Protein AF-A0A6S7IL56-F1 (afdb_monomer_lite)

Foldseek 3Di:
DVVLQCCLVVDPDPDLVPDDPQCSVCVVQSVQWDADPNFIDRPPHTDDGPVPPDPDDPLDLQFLFAAPVPDDVVVQLVLLVVAPLSVVLQVCLVVDDDPDLVPDDPSCSSCVVQSVQWDADPSFIHRPRTGGGHPVCSVVSVVVVVCVVVVVPPDDD

Structure (mmCIF, N/CA/C/O backbone):
data_AF-A0A6S7IL56-F1
#
_entry.id   AF-A0A6S7IL56-F1
#
loop_
_atom_site.group_PDB
_atom_site.id
_atom_site.type_symbol
_atom_site.label_atom_id
_atom_site.label_alt_id
_atom_site.label_comp_id
_atom_site.label_asym_id
_atom_site.label_entity_id
_atom_site.label_seq_id
_atom_site.pdbx_PDB_ins_code
_atom_site.Cartn_x
_atom_site.Cartn_y
_atom_site.Cartn_z
_atom_site.occupancy
_atom_site.B_iso_or_equiv
_atom_site.auth_seq_id
_atom_site.auth_comp_id
_atom_site.auth_asym_id
_atom_site.auth_atom_id
_atom_site.pdbx_PDB_model_num
ATOM 1 N N . MET A 1 1 ? 20.040 -3.112 11.363 1.00 58.44 1 MET A N 1
ATOM 2 C CA . MET A 1 1 ? 19.459 -4.479 11.282 1.00 58.44 1 MET A CA 1
ATOM 3 C C . MET A 1 1 ? 20.402 -5.553 11.788 1.00 58.44 1 MET A C 1
ATOM 5 O O . MET A 1 1 ? 19.947 -6.388 12.553 1.00 58.44 1 MET A O 1
ATOM 9 N N . ALA A 1 2 ? 21.672 -5.551 11.355 1.00 71.19 2 ALA A N 1
ATOM 10 C CA . ALA A 1 2 ? 22.634 -6.606 11.684 1.00 71.19 2 ALA A CA 1
ATOM 11 C C . ALA A 1 2 ? 22.763 -6.834 13.196 1.00 71.19 2 ALA A C 1
ATOM 13 O O . ALA A 1 2 ? 22.549 -7.952 13.633 1.00 71.19 2 ALA A O 1
ATOM 14 N N . LYS A 1 3 ? 22.957 -5.764 13.981 1.00 80.81 3 LYS A N 1
ATOM 15 C CA . LYS A 1 3 ? 23.084 -5.845 15.443 1.00 80.81 3 LYS A CA 1
ATOM 16 C C . LYS A 1 3 ? 21.857 -6.443 16.136 1.00 80.81 3 LYS A C 1
ATOM 18 O O . LYS A 1 3 ? 22.004 -7.387 16.886 1.00 80.81 3 LYS A O 1
ATOM 23 N N . LEU A 1 4 ? 20.643 -5.952 15.851 1.00 81.69 4 LEU A N 1
ATOM 24 C CA . LEU A 1 4 ? 19.423 -6.496 16.469 1.00 81.69 4 LEU A CA 1
ATOM 25 C C . LEU A 1 4 ? 19.212 -7.967 16.104 1.00 81.69 4 LEU A C 1
ATOM 27 O O . LEU A 1 4 ? 18.894 -8.780 16.964 1.00 81.69 4 LEU A O 1
ATOM 31 N N . LYS A 1 5 ? 19.417 -8.318 14.829 1.00 82.56 5 LYS A N 1
ATOM 32 C CA . LYS A 1 5 ? 19.319 -9.710 14.383 1.00 82.56 5 LYS A CA 1
ATOM 33 C C . LYS A 1 5 ? 20.359 -10.588 15.072 1.00 82.56 5 LYS A C 1
ATOM 35 O O . LYS A 1 5 ? 20.036 -11.671 15.533 1.00 82.56 5 LYS A O 1
ATOM 40 N N . GLU A 1 6 ? 21.589 -10.106 15.165 1.00 84.62 6 GLU A N 1
ATOM 41 C CA . GLU A 1 6 ? 22.681 -10.774 15.860 1.00 84.62 6 GLU A CA 1
ATOM 42 C C . GLU A 1 6 ? 22.367 -10.958 17.349 1.00 84.62 6 GLU A C 1
ATOM 44 O O . GLU A 1 6 ? 22.493 -12.068 17.842 1.00 84.62 6 GLU A O 1
ATOM 49 N N . THR A 1 7 ? 21.851 -9.941 18.045 1.00 87.31 7 THR A N 1
ATOM 50 C CA . THR A 1 7 ? 21.422 -10.050 19.450 1.00 87.31 7 THR A CA 1
ATOM 51 C C . THR A 1 7 ? 20.281 -11.051 19.631 1.00 87.31 7 THR A C 1
ATOM 53 O O . THR A 1 7 ? 20.298 -11.828 20.578 1.00 87.31 7 THR A O 1
ATOM 56 N N . VAL A 1 8 ? 19.310 -11.101 18.716 1.00 85.44 8 VAL A N 1
ATOM 57 C CA . VAL A 1 8 ? 18.225 -12.098 18.772 1.00 85.44 8 VAL A CA 1
ATOM 58 C C . VAL A 1 8 ? 18.752 -13.519 18.542 1.00 85.44 8 VAL A C 1
ATOM 60 O O . VAL A 1 8 ? 18.271 -14.451 19.178 1.00 85.44 8 VAL A O 1
ATOM 63 N N . LEU A 1 9 ? 19.762 -13.699 17.683 1.00 83.50 9 LEU A N 1
ATOM 64 C CA . LEU A 1 9 ? 20.387 -15.007 17.441 1.00 83.50 9 LEU A CA 1
ATOM 65 C C . LEU A 1 9 ? 21.340 -15.442 18.562 1.00 83.50 9 LEU A C 1
ATOM 67 O O . LEU A 1 9 ? 21.396 -16.627 18.882 1.00 83.50 9 LEU A O 1
ATOM 71 N N . LEU A 1 10 ? 22.117 -14.511 19.119 1.00 87.50 10 LEU A N 1
ATOM 72 C CA . LEU A 1 10 ? 23.149 -14.784 20.125 1.00 87.50 10 LEU A CA 1
ATOM 73 C C . LEU A 1 10 ? 22.618 -14.742 21.561 1.00 87.50 10 LEU A C 1
ATOM 75 O O . LEU A 1 10 ? 23.271 -15.262 22.465 1.00 87.50 10 LEU A O 1
ATOM 79 N N . GLY A 1 11 ? 21.440 -14.157 21.765 1.00 85.81 11 GLY A N 1
ATOM 80 C CA . GLY A 1 11 ? 20.852 -13.928 23.074 1.00 85.81 11 GLY A CA 1
ATOM 81 C C . GLY A 1 11 ? 21.071 -12.500 23.571 1.00 85.81 11 GLY A C 1
ATOM 82 O O . GLY A 1 11 ? 22.044 -11.818 23.239 1.00 85.81 11 GLY A O 1
ATOM 83 N N . TRP A 1 12 ? 20.122 -12.048 24.384 1.00 90.81 12 TRP A N 1
ATOM 84 C CA . TRP A 1 12 ? 20.153 -10.729 24.998 1.00 90.81 12 TRP A CA 1
ATOM 85 C C . TRP A 1 12 ? 21.077 -10.716 26.224 1.00 90.81 12 TRP A C 1
ATOM 87 O O . TRP A 1 12 ? 21.126 -11.713 26.945 1.00 90.81 12 TRP A O 1
ATOM 97 N N . PRO A 1 13 ? 21.779 -9.599 26.496 1.00 90.38 13 PRO A N 1
ATOM 98 C CA . PRO A 1 13 ? 22.472 -9.392 27.767 1.00 90.38 13 PRO A CA 1
ATOM 99 C C . PRO A 1 13 ? 21.532 -9.537 28.971 1.00 90.38 13 PRO A C 1
ATOM 101 O O . PRO A 1 13 ? 20.329 -9.315 28.849 1.00 90.38 13 PRO A O 1
ATOM 104 N N . ASP A 1 14 ? 22.079 -9.815 30.156 1.00 89.94 14 ASP A N 1
ATOM 105 C CA . ASP A 1 14 ? 21.278 -10.009 31.377 1.00 89.94 14 ASP A CA 1
ATOM 106 C C . ASP A 1 14 ? 20.640 -8.707 31.893 1.00 89.94 14 ASP A C 1
ATOM 108 O O . ASP A 1 14 ? 19.665 -8.735 32.650 1.00 89.94 14 ASP A O 1
ATOM 112 N N . LYS A 1 15 ? 21.182 -7.544 31.504 1.00 90.12 15 LYS A N 1
ATOM 113 C CA . LYS A 1 15 ? 20.700 -6.227 31.942 1.00 90.12 15 LYS A CA 1
ATOM 114 C C . LYS A 1 15 ? 20.523 -5.268 30.777 1.00 90.12 15 LYS A C 1
ATOM 116 O O . LYS A 1 15 ? 21.412 -5.130 29.945 1.00 90.12 15 LYS A O 1
ATOM 121 N N . ILE A 1 16 ? 19.451 -4.474 30.819 1.00 85.88 16 ILE A N 1
ATOM 122 C CA . ILE A 1 16 ? 19.181 -3.418 29.829 1.00 85.88 16 ILE A CA 1
ATOM 123 C C . ILE A 1 16 ? 20.314 -2.383 29.724 1.00 85.88 16 ILE A C 1
ATOM 125 O O . ILE A 1 16 ? 20.575 -1.859 28.651 1.00 85.88 16 ILE A O 1
ATOM 129 N N . SER A 1 17 ? 21.039 -2.117 30.815 1.00 88.88 17 SER A N 1
ATOM 130 C CA . SER A 1 17 ? 22.189 -1.200 30.814 1.00 88.88 17 SER A CA 1
ATOM 131 C C . SER A 1 17 ? 23.379 -1.706 29.993 1.00 88.88 17 SER A C 1
ATOM 133 O O . SER A 1 17 ? 24.280 -0.932 29.687 1.00 88.88 17 SER A O 1
ATOM 135 N N . GLU A 1 18 ? 23.412 -3.005 29.697 1.00 88.69 18 GLU A N 1
ATOM 136 C CA . GLU A 1 18 ? 24.448 -3.671 28.900 1.00 88.69 18 GLU A CA 1
ATOM 137 C C . GLU A 1 18 ? 24.016 -3.801 27.423 1.00 88.69 18 GLU A C 1
ATOM 139 O O . GLU A 1 18 ? 24.797 -4.233 26.579 1.00 88.69 18 GLU A O 1
ATOM 144 N N . VAL A 1 19 ? 22.780 -3.399 27.099 1.00 84.50 19 VAL A N 1
ATOM 145 C CA . VAL A 1 19 ? 22.207 -3.405 25.748 1.00 84.50 19 VAL A CA 1
ATOM 146 C C . VAL A 1 19 ? 22.564 -2.107 25.027 1.00 84.50 19 VAL A C 1
ATOM 148 O O . VAL A 1 19 ? 22.446 -1.017 25.595 1.00 84.50 19 VAL A O 1
ATOM 151 N N . ASP A 1 20 ? 22.956 -2.233 23.756 1.00 84.31 20 ASP A N 1
ATOM 152 C CA . ASP A 1 20 ? 23.182 -1.103 22.847 1.00 84.31 20 ASP A CA 1
ATOM 153 C C . ASP A 1 20 ? 21.967 -0.145 22.895 1.00 84.31 20 ASP A C 1
ATOM 155 O O . ASP A 1 20 ? 20.837 -0.625 22.779 1.00 84.31 20 ASP A O 1
ATOM 159 N N . PRO A 1 21 ? 22.152 1.175 23.102 1.00 82.12 21 PRO A N 1
ATOM 160 C CA . PRO A 1 21 ? 21.051 2.135 23.220 1.00 82.12 21 PRO A CA 1
ATOM 161 C C . PRO A 1 21 ? 20.010 2.038 22.101 1.00 82.12 21 PRO A C 1
ATOM 163 O O . PRO A 1 21 ? 18.814 2.129 22.378 1.00 82.12 21 PRO A O 1
ATOM 166 N N . ASP A 1 22 ? 20.445 1.754 20.871 1.00 77.00 22 ASP A N 1
ATOM 167 C CA . ASP A 1 22 ? 19.562 1.615 19.706 1.00 77.00 22 ASP A CA 1
ATOM 168 C C . ASP A 1 22 ? 18.679 0.356 19.776 1.00 77.00 22 ASP A C 1
ATOM 170 O O . ASP A 1 22 ? 17.729 0.206 19.013 1.00 77.00 22 ASP A O 1
ATOM 174 N N . LEU A 1 23 ? 19.006 -0.584 20.666 1.00 81.94 23 LEU A N 1
ATOM 175 C CA . LEU A 1 23 ? 18.296 -1.847 20.856 1.00 81.94 23 LEU A CA 1
ATOM 176 C C . LEU A 1 23 ? 17.464 -1.878 22.145 1.00 81.94 23 LEU A C 1
ATOM 178 O O . LEU A 1 23 ? 16.683 -2.810 22.348 1.00 81.94 23 LEU A O 1
ATOM 182 N N . GLN A 1 24 ? 17.599 -0.872 23.012 1.00 82.50 24 GLN A N 1
ATOM 183 C CA . GLN A 1 24 ? 16.849 -0.806 24.269 1.00 82.50 24 GLN A CA 1
ATOM 184 C C . GLN A 1 24 ? 15.337 -0.703 24.033 1.00 82.50 24 GLN A C 1
ATOM 186 O O . GLN A 1 24 ? 14.568 -1.221 24.842 1.00 82.50 24 GLN A O 1
ATOM 191 N N . GLU A 1 25 ? 14.903 -0.136 22.898 1.00 79.12 25 GLU A N 1
ATOM 192 C CA . GLU A 1 25 ? 13.482 -0.077 22.517 1.00 79.12 25 GLU A CA 1
ATOM 193 C C . GLU A 1 25 ? 12.842 -1.471 22.360 1.00 79.12 25 GLU A C 1
ATOM 195 O O . GLU A 1 25 ? 11.635 -1.606 22.553 1.00 79.12 25 GLU A O 1
ATOM 200 N N . TYR A 1 26 ? 13.634 -2.522 22.097 1.00 82.88 26 TYR A N 1
ATOM 201 C CA . TYR A 1 26 ? 13.132 -3.896 21.959 1.00 82.88 26 TYR A CA 1
ATOM 202 C C . TYR A 1 26 ? 13.264 -4.749 23.227 1.00 82.88 26 TYR A C 1
ATOM 204 O O . TYR A 1 26 ? 12.765 -5.874 23.263 1.00 82.88 26 TYR A O 1
ATOM 212 N N . TRP A 1 27 ? 13.894 -4.232 24.290 1.00 84.06 27 TRP A N 1
ATOM 213 C CA . TRP A 1 27 ? 14.184 -4.988 25.517 1.00 84.06 27 TRP A CA 1
ATOM 214 C C . TRP A 1 27 ? 12.938 -5.613 26.156 1.00 84.06 27 TRP A C 1
ATOM 216 O O . TRP A 1 27 ? 12.970 -6.757 26.616 1.00 84.06 27 TRP A O 1
ATOM 226 N N . ASN A 1 28 ? 11.829 -4.871 26.172 1.00 81.19 28 ASN A N 1
ATOM 227 C CA . ASN A 1 28 ? 10.603 -5.276 26.865 1.00 81.19 28 ASN A CA 1
ATOM 228 C C . ASN A 1 28 ? 9.887 -6.458 26.202 1.00 81.19 28 ASN A C 1
ATOM 230 O O . ASN A 1 28 ? 9.101 -7.129 26.858 1.00 81.19 28 ASN A O 1
ATOM 234 N N . PHE A 1 29 ? 10.169 -6.729 24.929 1.00 80.00 29 PHE A N 1
ATOM 235 C CA . PHE A 1 29 ? 9.551 -7.816 24.167 1.00 80.00 29 PHE A CA 1
ATOM 236 C C . PHE A 1 29 ? 10.591 -8.722 23.506 1.00 80.00 29 PHE A C 1
ATOM 238 O O . PHE A 1 29 ? 10.290 -9.439 22.556 1.00 80.00 29 PHE A O 1
ATOM 245 N N . ARG A 1 30 ? 11.824 -8.697 24.016 1.00 86.12 30 ARG A N 1
ATOM 246 C CA . ARG A 1 30 ? 12.962 -9.448 23.481 1.00 86.12 30 ARG A CA 1
ATOM 247 C C . ARG A 1 30 ? 12.715 -10.952 23.354 1.00 86.12 30 ARG A C 1
ATOM 249 O O . ARG A 1 30 ? 13.207 -11.561 22.413 1.00 86.12 30 ARG A O 1
ATOM 256 N N . ASP A 1 31 ? 11.916 -11.517 24.258 1.00 82.44 31 ASP A N 1
ATOM 257 C CA . ASP A 1 31 ? 11.572 -12.943 24.291 1.00 82.44 31 ASP A CA 1
ATOM 258 C C . ASP A 1 31 ? 10.511 -13.325 23.239 1.00 82.44 31 ASP A C 1
ATOM 260 O O . ASP A 1 31 ? 10.324 -14.500 22.933 1.00 82.44 31 ASP A O 1
ATOM 264 N N . GLU A 1 32 ? 9.824 -12.338 22.657 1.00 81.75 32 GLU A N 1
ATOM 265 C CA . GLU A 1 32 ? 8.870 -12.524 21.555 1.00 81.75 32 GLU A CA 1
ATOM 266 C C . GLU A 1 32 ? 9.530 -12.369 20.176 1.00 81.75 32 GLU A C 1
ATOM 268 O O . GLU A 1 32 ? 8.878 -12.573 19.146 1.00 81.75 32 GLU A O 1
ATOM 273 N N . LEU A 1 33 ? 10.806 -11.971 20.143 1.00 82.75 33 LEU A N 1
ATOM 274 C CA . LEU A 1 33 ? 11.537 -11.742 18.908 1.00 82.75 33 LEU A CA 1
ATOM 275 C C . LEU A 1 33 ? 12.049 -13.047 18.322 1.00 82.75 33 LEU A C 1
ATOM 277 O O . LEU A 1 33 ? 12.740 -13.818 18.984 1.00 82.75 33 LEU A O 1
ATOM 281 N N . CYS A 1 34 ? 11.789 -13.253 17.037 1.00 82.75 34 CYS A N 1
ATOM 282 C CA . CYS A 1 34 ? 12.363 -14.363 16.294 1.00 82.75 34 CYS A CA 1
ATOM 283 C C . CYS A 1 34 ? 12.833 -13.922 14.911 1.00 82.75 34 CYS A C 1
ATOM 285 O O . CYS A 1 34 ? 12.466 -12.858 14.411 1.00 82.75 34 CYS A O 1
ATOM 287 N N . ILE A 1 35 ? 13.681 -14.744 14.297 1.00 80.44 35 ILE A N 1
ATOM 288 C CA . ILE A 1 35 ? 14.121 -14.540 12.921 1.00 80.44 35 ILE A CA 1
ATOM 289 C C . ILE A 1 35 ? 13.608 -15.691 12.069 1.00 80.44 35 ILE A C 1
ATOM 291 O O . ILE A 1 35 ? 13.932 -16.846 12.332 1.00 80.44 35 ILE A O 1
ATOM 295 N N . CYS A 1 36 ? 12.833 -15.359 11.040 1.00 71.00 36 CYS A N 1
ATOM 296 C CA . CYS A 1 36 ? 12.290 -16.307 10.074 1.00 71.00 36 CYS A CA 1
ATOM 297 C C . CYS A 1 36 ? 12.687 -15.863 8.665 1.00 71.00 36 CYS A C 1
ATOM 299 O O . CYS A 1 36 ? 12.456 -14.711 8.301 1.00 71.00 36 CYS A O 1
ATOM 301 N N . ASP A 1 37 ? 13.352 -16.730 7.897 1.00 72.94 37 ASP A N 1
ATOM 302 C CA . ASP A 1 37 ? 13.840 -16.432 6.539 1.00 72.94 37 ASP A CA 1
ATOM 303 C C . ASP A 1 37 ? 14.608 -15.104 6.428 1.00 72.94 37 ASP A C 1
ATOM 305 O O . ASP A 1 37 ? 14.465 -14.334 5.481 1.00 72.94 37 ASP A O 1
ATOM 309 N N . GLY A 1 38 ? 15.414 -14.796 7.447 1.00 65.50 38 GLY A N 1
ATOM 310 C CA . GLY A 1 38 ? 16.186 -13.556 7.508 1.00 65.50 38 GLY A CA 1
ATOM 311 C C . GLY A 1 38 ? 15.371 -12.308 7.863 1.00 65.50 38 GLY A C 1
ATOM 312 O O . GLY A 1 38 ? 15.937 -11.217 7.877 1.00 65.50 38 GLY A O 1
ATOM 313 N N . HIS A 1 39 ? 14.092 -12.428 8.202 1.00 71.62 39 HIS A N 1
ATOM 314 C CA . HIS A 1 39 ? 13.230 -11.338 8.658 1.00 71.62 39 HIS A CA 1
ATOM 315 C C . HIS A 1 39 ? 13.084 -11.361 10.175 1.00 71.62 39 HIS A C 1
ATOM 317 O O . HIS A 1 39 ? 13.007 -12.431 10.767 1.00 71.62 39 HIS A O 1
ATOM 323 N N . LEU A 1 40 ? 13.066 -10.184 10.805 1.00 75.81 40 LEU A N 1
ATOM 324 C CA . LEU A 1 40 ? 12.865 -10.065 12.247 1.00 75.81 40 LEU A CA 1
ATOM 325 C C . LEU A 1 40 ? 11.373 -9.934 12.537 1.00 75.81 40 LEU A C 1
ATOM 327 O O . LEU A 1 40 ? 10.738 -9.013 12.029 1.00 75.81 40 LEU A O 1
ATOM 331 N N . LEU A 1 41 ? 10.835 -10.820 13.363 1.00 72.62 41 LEU A N 1
ATOM 332 C CA . LEU A 1 41 ? 9.427 -10.846 13.729 1.00 72.62 41 LEU A CA 1
ATOM 333 C C . LEU A 1 41 ? 9.260 -10.668 15.241 1.00 72.62 41 LEU A C 1
ATOM 335 O O . LEU A 1 41 ? 10.104 -11.123 16.009 1.00 72.62 41 LEU A O 1
ATOM 339 N N . LYS A 1 42 ? 8.147 -10.067 15.660 1.00 78.38 42 LYS A N 1
ATOM 340 C CA . LYS A 1 42 ? 7.582 -10.187 17.009 1.00 78.38 42 LYS A CA 1
ATOM 341 C C . LYS A 1 42 ? 6.279 -10.963 16.890 1.00 78.38 42 LYS A C 1
ATOM 343 O O . LYS A 1 42 ? 5.300 -10.439 16.355 1.00 78.38 42 LYS A O 1
ATOM 348 N N . GLY A 1 43 ? 6.284 -12.218 17.332 1.00 70.88 43 GLY A N 1
ATOM 349 C CA . GLY A 1 43 ? 5.203 -13.150 17.007 1.00 70.88 43 GLY A CA 1
ATOM 350 C C . GLY A 1 43 ? 5.064 -13.331 15.489 1.00 70.88 43 GLY A C 1
ATOM 351 O O . GLY A 1 43 ? 5.994 -13.796 14.836 1.00 70.88 43 GLY A O 1
ATOM 352 N N . ASP A 1 44 ? 3.918 -12.940 14.930 1.00 61.72 44 ASP A N 1
ATOM 353 C CA . ASP A 1 44 ? 3.604 -12.988 13.494 1.00 61.72 44 ASP A CA 1
ATOM 354 C C . ASP A 1 44 ? 3.869 -11.665 12.747 1.00 61.72 44 ASP A C 1
ATOM 356 O O . ASP A 1 44 ? 3.670 -11.583 11.534 1.00 61.72 44 ASP A O 1
ATOM 360 N N . ARG A 1 45 ? 4.326 -10.616 13.446 1.00 54.62 45 ARG A N 1
ATOM 361 C CA . ARG A 1 45 ? 4.496 -9.269 12.879 1.00 54.62 45 ARG A CA 1
ATOM 362 C C . ARG A 1 45 ? 5.943 -8.976 12.525 1.00 54.62 45 ARG A C 1
ATOM 364 O O . ARG A 1 45 ? 6.823 -9.143 13.361 1.00 54.62 45 ARG A O 1
ATOM 371 N N . LEU A 1 46 ? 6.180 -8.446 11.327 1.00 62.28 46 LEU A N 1
ATOM 372 C CA . LEU A 1 46 ? 7.492 -7.956 10.904 1.00 62.28 46 LEU A CA 1
ATOM 373 C C . LEU A 1 46 ? 7.901 -6.710 11.703 1.00 62.28 46 LEU A C 1
ATOM 375 O O . LEU A 1 46 ? 7.138 -5.751 11.789 1.00 62.28 46 LEU A O 1
ATOM 379 N N . ILE A 1 47 ? 9.114 -6.716 12.259 1.00 65.62 47 ILE A N 1
ATOM 380 C CA . ILE A 1 47 ? 9.717 -5.557 12.920 1.00 65.62 47 ILE A CA 1
ATOM 381 C C . ILE A 1 47 ? 10.741 -4.900 12.003 1.00 65.62 47 ILE A C 1
ATOM 383 O O . ILE A 1 47 ? 11.746 -5.500 11.608 1.00 65.62 47 ILE A O 1
ATOM 387 N N . THR A 1 48 ? 10.516 -3.614 11.753 1.00 54.28 48 THR A N 1
ATOM 388 C CA . THR A 1 48 ? 11.455 -2.704 11.101 1.00 54.28 48 THR A CA 1
ATOM 389 C C . THR A 1 48 ? 11.996 -1.712 12.130 1.00 54.28 48 THR A C 1
ATOM 391 O O . THR A 1 48 ? 11.235 -0.880 12.624 1.00 54.28 48 THR A O 1
ATOM 394 N N . PRO A 1 49 ? 13.291 -1.789 12.480 1.00 53.16 49 PRO A N 1
ATOM 395 C CA . PRO A 1 49 ? 13.878 -0.860 13.428 1.00 53.16 49 PRO A CA 1
ATOM 396 C C . PRO A 1 49 ? 13.820 0.611 13.035 1.00 53.16 49 PRO A C 1
ATOM 398 O O . PRO A 1 49 ? 14.121 0.951 11.892 1.00 53.16 49 PRO A O 1
ATOM 401 N N . SER A 1 50 ? 13.572 1.479 14.018 1.00 51.47 50 SER A N 1
ATOM 402 C CA . SER A 1 50 ? 13.534 2.942 13.870 1.00 51.47 50 SER A CA 1
ATOM 403 C C . SER A 1 50 ? 14.816 3.512 13.233 1.00 51.47 50 SER A C 1
ATOM 405 O O . SER A 1 50 ? 14.754 4.415 12.402 1.00 51.47 50 SER A O 1
ATOM 407 N N . ALA A 1 51 ? 15.980 2.927 13.549 1.00 42.81 51 ALA A N 1
ATOM 408 C CA . ALA A 1 51 ? 17.298 3.300 13.014 1.00 42.81 51 ALA A CA 1
ATOM 409 C C . ALA A 1 51 ? 17.591 2.787 11.583 1.00 42.81 51 ALA A C 1
ATOM 411 O O . ALA A 1 51 ? 18.625 3.107 10.999 1.00 42.81 51 ALA A O 1
ATOM 412 N N . LEU A 1 52 ? 16.702 1.970 11.011 1.00 41.97 52 LEU A N 1
ATOM 413 C CA . LEU A 1 52 ? 16.688 1.584 9.597 1.00 41.97 52 LEU A CA 1
ATOM 414 C C . LEU A 1 52 ? 15.537 2.283 8.875 1.00 41.97 52 LEU A C 1
ATOM 416 O O . LEU A 1 52 ? 14.878 1.673 8.040 1.00 41.97 52 LEU A O 1
ATOM 420 N N . ARG A 1 53 ? 15.292 3.555 9.177 1.00 50.28 53 ARG A N 1
ATOM 421 C CA . ARG A 1 53 ? 14.689 4.451 8.193 1.00 50.28 53 ARG A CA 1
ATOM 422 C C . ARG A 1 53 ? 15.835 4.969 7.310 1.00 50.28 53 ARG A C 1
ATOM 424 O O . ARG A 1 53 ? 16.381 6.024 7.625 1.00 50.28 53 ARG A O 1
ATOM 431 N N . PRO A 1 54 ? 16.307 4.239 6.273 1.00 38.62 54 PRO A N 1
ATOM 432 C CA . PRO A 1 54 ? 17.078 4.897 5.240 1.00 38.62 54 PRO A CA 1
ATOM 433 C C . PRO A 1 54 ? 16.145 5.924 4.600 1.00 38.62 54 PRO A C 1
ATOM 435 O O . PRO A 1 54 ? 14.988 5.623 4.296 1.00 38.62 54 PRO A O 1
ATOM 438 N N . GLU A 1 55 ? 16.635 7.142 4.404 1.00 43.88 55 GLU A N 1
ATOM 439 C CA . GLU A 1 55 ? 16.033 8.040 3.427 1.00 43.88 55 GLU A CA 1
ATOM 440 C C . GLU A 1 55 ? 15.935 7.245 2.108 1.00 43.88 55 GLU A C 1
ATOM 442 O O . GLU A 1 55 ? 16.959 6.847 1.558 1.00 43.88 55 GLU A O 1
ATOM 447 N N . MET A 1 56 ? 14.706 6.941 1.666 1.00 33.88 56 MET A N 1
ATOM 448 C CA . MET A 1 56 ? 14.331 6.046 0.551 1.00 33.88 56 MET A CA 1
ATOM 449 C C . MET A 1 56 ? 14.256 4.530 0.853 1.00 33.88 56 MET A C 1
ATOM 451 O O . MET A 1 56 ? 15.105 3.731 0.467 1.00 33.88 56 MET A O 1
ATOM 455 N N . SER A 1 57 ? 13.152 4.094 1.461 1.00 34.84 57 SER A N 1
ATOM 456 C CA . SER A 1 57 ? 12.075 3.372 0.748 1.00 34.84 57 SER A CA 1
ATOM 457 C C . SER A 1 57 ? 10.882 3.197 1.693 1.00 34.84 57 SER A C 1
ATOM 459 O O . SER A 1 57 ? 10.814 2.288 2.515 1.00 34.84 57 SER A O 1
ATOM 461 N N . GLU A 1 58 ? 9.931 4.117 1.563 1.00 42.94 58 GLU A N 1
ATOM 462 C CA . GLU A 1 58 ? 8.579 4.066 2.121 1.00 42.94 58 GLU A CA 1
ATOM 463 C C . GLU A 1 58 ? 7.739 2.961 1.455 1.00 42.94 58 GLU A C 1
ATOM 465 O O . GLU A 1 58 ? 6.611 3.197 1.038 1.00 42.94 58 GLU A O 1
ATOM 470 N N . GLU A 1 59 ? 8.258 1.747 1.276 1.00 36.56 59 GLU A N 1
ATOM 471 C CA . GLU A 1 59 ? 7.539 0.766 0.454 1.00 36.56 59 GLU A CA 1
ATOM 472 C C . GLU A 1 59 ? 6.213 0.313 1.101 1.00 36.56 59 GLU A C 1
ATOM 474 O O . GLU A 1 59 ? 5.372 -0.261 0.421 1.00 36.56 59 GLU A O 1
ATOM 479 N N . PHE A 1 60 ? 5.965 0.603 2.388 1.00 37.53 60 PHE A N 1
ATOM 480 C CA . PHE A 1 60 ? 4.801 0.041 3.084 1.00 37.53 60 PHE A CA 1
ATOM 481 C C . PHE A 1 60 ? 4.210 0.850 4.257 1.00 37.53 60 PHE A C 1
ATOM 483 O O . PHE A 1 60 ? 3.285 0.365 4.903 1.00 37.53 60 PHE A O 1
ATOM 490 N N . GLU A 1 61 ? 4.684 2.072 4.542 1.00 37.81 61 GLU A N 1
ATOM 491 C CA . GLU A 1 61 ? 4.060 2.967 5.550 1.00 37.81 61 GLU A CA 1
ATOM 492 C C . GLU A 1 61 ? 2.992 3.891 4.904 1.00 37.81 61 GLU A C 1
ATOM 494 O O . GLU A 1 61 ? 2.158 4.472 5.594 1.00 37.81 61 GLU A O 1
ATOM 499 N N . VAL A 1 62 ? 2.947 3.973 3.564 1.00 41.03 62 VAL A N 1
ATOM 500 C CA . VAL A 1 62 ? 2.122 4.947 2.810 1.00 41.03 62 VAL A CA 1
ATOM 501 C C . VAL A 1 62 ? 0.812 4.354 2.259 1.00 41.03 62 VAL A C 1
ATOM 503 O O . VAL A 1 62 ? -0.117 5.089 1.924 1.00 41.03 62 VAL A O 1
ATOM 506 N N . HIS A 1 63 ? 0.652 3.029 2.283 1.00 48.59 63 HIS A N 1
ATOM 507 C CA . HIS A 1 63 ? -0.621 2.357 2.020 1.00 48.59 63 HIS A CA 1
ATOM 508 C C . HIS A 1 63 ? -1.075 1.625 3.270 1.00 48.59 63 HIS A C 1
ATOM 510 O O . HIS A 1 63 ? -0.752 0.460 3.477 1.00 48.59 63 HIS A O 1
ATOM 516 N N . LEU A 1 64 ? -1.820 2.316 4.131 1.00 55.31 64 LEU A N 1
ATOM 517 C CA . LEU A 1 64 ? -2.431 1.698 5.305 1.00 55.31 64 LEU A CA 1
ATOM 518 C C . LEU A 1 64 ? -3.508 0.736 4.810 1.00 55.31 64 LEU A C 1
ATOM 520 O O . LEU A 1 64 ? -4.642 1.105 4.541 1.00 55.31 64 LEU A O 1
ATOM 524 N N . LEU A 1 65 ? -3.111 -0.500 4.569 1.00 56.91 65 LEU A N 1
ATOM 525 C CA . LEU A 1 65 ? -3.972 -1.523 4.020 1.00 56.91 65 LEU A CA 1
ATOM 526 C C . LEU A 1 65 ? -4.791 -2.132 5.157 1.00 56.91 65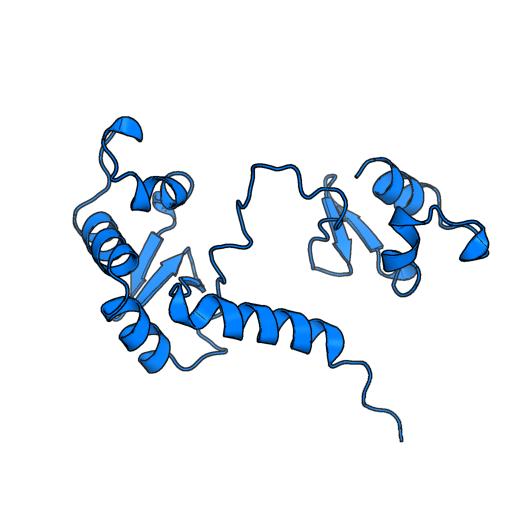 LEU A C 1
ATOM 528 O O . LEU A 1 65 ? -4.328 -3.041 5.854 1.00 56.91 65 LEU A O 1
ATOM 532 N N . VAL A 1 66 ? -5.998 -1.608 5.364 1.00 60.56 66 VAL A N 1
ATOM 533 C CA . VAL A 1 66 ? -6.890 -2.082 6.429 1.00 60.56 66 VAL A CA 1
ATOM 534 C C . VAL A 1 66 ? -7.708 -3.290 5.958 1.00 60.56 66 VAL A C 1
ATOM 536 O O . VAL A 1 66 ? -8.191 -3.298 4.818 1.00 60.56 66 VAL A O 1
ATOM 539 N N . PRO A 1 67 ? -7.879 -4.329 6.802 1.00 57.25 67 PRO A N 1
ATOM 540 C CA . PRO A 1 67 ? -8.791 -5.424 6.499 1.00 57.25 67 PRO A CA 1
ATOM 541 C C . PRO A 1 67 ? -10.213 -4.888 6.318 1.00 57.25 67 PRO A C 1
ATOM 543 O O . PRO A 1 67 ? -10.710 -4.151 7.172 1.00 57.25 67 PRO A O 1
ATOM 546 N N . ILE A 1 68 ? -10.899 -5.316 5.254 1.00 57.16 68 ILE A N 1
ATOM 547 C CA . ILE A 1 68 ? -12.296 -4.927 4.973 1.00 57.16 68 ILE A CA 1
ATOM 548 C C . ILE A 1 68 ? -13.208 -5.200 6.185 1.00 57.16 68 ILE A C 1
ATOM 550 O O . ILE A 1 68 ? -14.157 -4.464 6.435 1.00 57.16 68 ILE A O 1
ATOM 554 N N . SER A 1 69 ? -12.899 -6.230 6.980 1.00 54.56 69 SER A N 1
ATOM 555 C CA . SER A 1 69 ? -13.667 -6.625 8.164 1.00 54.56 69 SER A CA 1
ATOM 556 C C . SER A 1 69 ? -13.558 -5.672 9.362 1.00 54.56 69 SER A C 1
ATOM 558 O O . SER A 1 69 ? -14.264 -5.890 10.345 1.00 54.56 69 SER A O 1
ATOM 560 N N . GLN A 1 70 ? -12.659 -4.680 9.338 1.00 53.56 70 GLN A N 1
ATOM 561 C CA . GLN A 1 70 ? -12.346 -3.841 10.504 1.00 53.56 70 GLN A CA 1
ATOM 562 C C . GLN A 1 70 ? -12.728 -2.359 10.369 1.00 53.56 70 GLN A C 1
ATOM 564 O O . GLN A 1 70 ? -12.578 -1.629 11.344 1.00 53.56 70 GLN A O 1
ATOM 569 N N . GLU A 1 71 ? -13.266 -1.901 9.235 1.00 61.69 71 GLU A N 1
ATOM 570 C CA . GLU A 1 71 ? -13.532 -0.469 9.009 1.00 61.69 71 GLU A CA 1
ATOM 571 C C . GLU A 1 71 ? -14.889 -0.183 8.349 1.00 61.69 71 GLU A C 1
ATOM 573 O O . GLU A 1 71 ? -15.557 -1.085 7.848 1.00 61.69 71 GLU A O 1
ATOM 578 N N . LYS A 1 72 ? -15.316 1.091 8.375 1.00 66.81 72 LYS A N 1
ATOM 579 C CA . LYS A 1 72 ? -16.561 1.579 7.749 1.00 66.81 72 LYS A CA 1
ATOM 580 C C . LYS A 1 72 ? -16.344 1.790 6.237 1.00 66.81 72 LYS A C 1
ATOM 582 O O . LYS A 1 72 ? -15.782 2.821 5.859 1.00 66.81 72 LYS A O 1
ATOM 587 N N . PRO A 1 73 ? -16.818 0.898 5.348 1.00 65.56 73 PRO A N 1
ATOM 588 C CA . PRO A 1 73 ? -16.447 0.932 3.926 1.00 65.56 73 PRO A CA 1
ATOM 589 C C . PRO A 1 73 ? -16.894 2.223 3.218 1.00 65.56 73 PRO A C 1
ATOM 591 O O . PRO A 1 73 ? -16.163 2.803 2.421 1.00 65.56 73 PRO A O 1
ATOM 594 N N . GLU A 1 74 ? -18.059 2.753 3.598 1.00 71.81 74 GLU A N 1
ATOM 595 C CA . GLU A 1 74 ? -18.629 3.977 3.017 1.00 71.81 74 GLU A CA 1
ATOM 596 C C . GLU A 1 74 ? -17.802 5.245 3.295 1.00 71.81 74 GLU A C 1
ATOM 598 O O . GLU A 1 74 ? -17.796 6.183 2.497 1.00 71.81 74 GLU A O 1
ATOM 603 N N . GLU A 1 75 ? -17.090 5.294 4.423 1.00 74.69 75 GLU A N 1
ATOM 604 C CA . GLU A 1 75 ? -16.210 6.415 4.765 1.00 74.69 75 GLU A CA 1
ATOM 605 C C . GLU A 1 75 ? -14.950 6.400 3.900 1.00 74.69 75 GLU A C 1
ATOM 607 O O . GLU A 1 75 ? -14.604 7.414 3.297 1.00 74.69 75 GLU A O 1
ATOM 612 N N . PHE A 1 76 ? -14.347 5.221 3.739 1.00 74.56 76 PHE A N 1
ATOM 613 C CA . PHE A 1 76 ? -13.236 5.008 2.816 1.00 74.56 76 PHE A CA 1
ATOM 614 C C . PHE A 1 76 ? -13.612 5.365 1.390 1.00 74.56 76 PHE A C 1
ATOM 616 O O . PHE A 1 76 ? -12.875 6.083 0.723 1.00 74.56 76 PHE A O 1
ATOM 623 N N . LYS A 1 77 ? -14.773 4.903 0.926 1.00 74.00 77 LYS A N 1
ATOM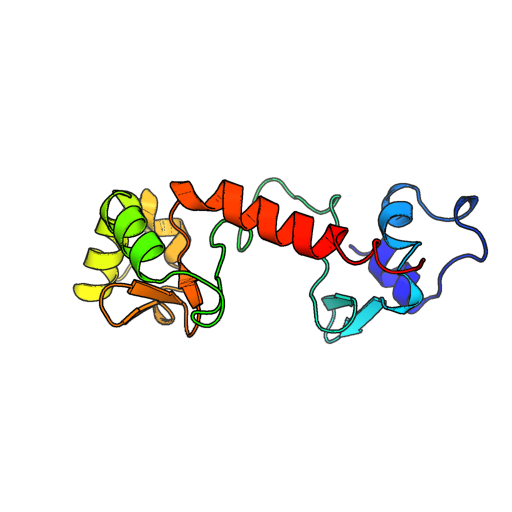 624 C CA . LYS A 1 77 ? -15.265 5.209 -0.415 1.00 74.00 77 LYS A CA 1
ATOM 625 C C . LYS A 1 77 ? -15.393 6.714 -0.640 1.00 74.00 77 LYS A C 1
ATOM 627 O O . LYS A 1 77 ? -14.875 7.223 -1.628 1.00 74.00 77 LYS A O 1
ATOM 632 N N . ARG A 1 78 ? -16.003 7.432 0.307 1.00 80.50 78 ARG A N 1
ATOM 633 C CA . ARG A 1 78 ? -16.169 8.889 0.230 1.00 80.50 78 ARG A CA 1
ATOM 634 C C . ARG A 1 78 ? -14.834 9.630 0.193 1.00 80.50 78 ARG A C 1
ATOM 636 O O . ARG A 1 78 ? -14.702 10.574 -0.581 1.00 80.50 78 ARG A O 1
ATOM 643 N N . GLU A 1 79 ? -13.871 9.242 1.025 1.00 80.00 79 GLU A N 1
ATOM 644 C CA . GLU A 1 79 ? -12.564 9.905 1.047 1.00 80.00 79 GLU A CA 1
ATOM 645 C C . GLU A 1 79 ? -11.686 9.495 -0.151 1.00 80.00 79 GLU A C 1
ATOM 647 O O . GLU A 1 79 ? -10.977 10.342 -0.685 1.00 80.00 79 GLU A O 1
ATOM 652 N N . LEU A 1 80 ? -11.805 8.260 -0.665 1.00 76.00 80 LEU A N 1
ATOM 653 C CA . LEU A 1 80 ? -11.198 7.840 -1.940 1.00 76.00 80 LEU A CA 1
ATOM 654 C C . LEU A 1 80 ? -11.730 8.674 -3.111 1.00 76.00 80 LEU A C 1
ATOM 656 O O . LEU A 1 80 ? -10.964 9.054 -3.987 1.00 76.00 80 LEU A O 1
ATOM 660 N N . ASP A 1 81 ? -13.033 8.957 -3.141 1.00 77.00 81 ASP A N 1
ATOM 661 C CA . ASP A 1 81 ? -13.651 9.736 -4.222 1.00 77.00 81 ASP A CA 1
ATOM 662 C C . ASP A 1 81 ? -13.284 11.230 -4.160 1.00 77.00 81 ASP A C 1
ATOM 664 O O . ASP A 1 81 ? -13.393 11.944 -5.157 1.00 77.00 81 ASP A O 1
ATOM 668 N N . ARG A 1 82 ? -12.846 11.717 -2.993 1.00 82.00 82 ARG A N 1
ATOM 669 C CA . ARG A 1 82 ? -12.353 13.090 -2.797 1.00 82.00 82 ARG A CA 1
ATOM 670 C C . ARG A 1 82 ? -10.857 13.231 -3.046 1.00 82.00 82 ARG A C 1
ATOM 672 O O . ARG A 1 82 ? -10.392 14.352 -3.242 1.00 82.00 82 ARG A O 1
ATOM 679 N N . ASP A 1 83 ? -10.120 12.126 -3.011 1.00 82.62 83 ASP A N 1
ATOM 680 C CA . ASP A 1 83 ? -8.681 12.108 -3.218 1.00 82.62 83 ASP A CA 1
ATOM 681 C C . ASP A 1 83 ? -8.376 12.044 -4.730 1.00 82.62 83 ASP A C 1
ATOM 683 O O . ASP A 1 83 ? -8.673 11.044 -5.392 1.00 82.62 83 ASP A O 1
ATOM 687 N N . PRO A 1 84 ? -7.797 13.110 -5.314 1.00 84.19 84 PRO A N 1
ATOM 688 C CA . PRO A 1 84 ? -7.558 13.174 -6.751 1.00 84.19 84 PRO A CA 1
ATOM 689 C C . PRO A 1 84 ? -6.545 12.127 -7.232 1.00 84.19 84 PRO A C 1
ATOM 691 O O . PRO A 1 84 ? -6.657 11.673 -8.369 1.00 84.19 84 PRO A O 1
ATOM 694 N N . ILE A 1 85 ? -5.591 11.708 -6.391 1.00 85.38 85 ILE A N 1
ATOM 695 C CA . ILE A 1 85 ? -4.625 10.653 -6.737 1.00 85.38 85 ILE A CA 1
ATOM 696 C C . ILE A 1 85 ? -5.350 9.307 -6.781 1.00 85.38 85 ILE A C 1
ATOM 698 O O . ILE A 1 85 ? -5.184 8.535 -7.723 1.00 85.38 85 ILE A O 1
ATOM 702 N N . MET A 1 86 ? -6.236 9.057 -5.816 1.00 86.50 86 MET A N 1
ATOM 703 C CA . MET A 1 86 ? -7.035 7.828 -5.770 1.00 86.50 86 MET A CA 1
ATOM 704 C C . MET A 1 86 ? -8.021 7.732 -6.934 1.00 86.50 86 MET A C 1
ATOM 706 O O . MET A 1 86 ? -8.230 6.643 -7.467 1.00 86.50 86 MET A O 1
ATOM 710 N N . ALA A 1 87 ? -8.595 8.855 -7.373 1.00 87.69 87 ALA A N 1
ATOM 711 C CA . ALA A 1 87 ? -9.430 8.898 -8.569 1.00 87.69 87 ALA A CA 1
ATOM 712 C C . ALA A 1 87 ? -8.634 8.510 -9.831 1.00 87.69 87 ALA A C 1
ATOM 714 O O . ALA A 1 87 ? -9.068 7.624 -10.571 1.00 87.69 87 ALA A O 1
ATOM 715 N N . LYS A 1 88 ? -7.441 9.095 -10.029 1.00 89.69 88 LYS A N 1
ATOM 716 C CA . LYS A 1 88 ? -6.530 8.733 -11.133 1.00 89.69 88 LYS A CA 1
ATOM 717 C C . LYS A 1 88 ? -6.123 7.258 -11.079 1.00 89.69 88 LYS A C 1
ATOM 719 O O . LYS A 1 88 ? -6.089 6.574 -12.102 1.00 89.69 88 LYS A O 1
ATOM 724 N N . LEU A 1 89 ? -5.831 6.752 -9.881 1.00 88.75 89 LEU A N 1
ATOM 725 C CA . LEU A 1 89 ? -5.452 5.361 -9.672 1.00 88.75 89 LEU A CA 1
ATOM 726 C C . LEU A 1 89 ? -6.602 4.404 -9.998 1.00 88.75 89 LEU A C 1
ATOM 728 O O . LEU A 1 89 ? -6.384 3.415 -10.693 1.00 88.75 89 LEU A O 1
ATOM 732 N N . LYS A 1 90 ? -7.832 4.713 -9.560 1.00 88.69 90 LYS A N 1
ATOM 733 C CA . LYS A 1 90 ? -9.026 3.934 -9.925 1.00 88.69 90 LYS A CA 1
ATOM 734 C C . LYS A 1 90 ? -9.198 3.885 -11.442 1.00 88.69 90 LYS A C 1
ATOM 736 O O . LYS A 1 90 ? -9.423 2.811 -11.990 1.00 88.69 90 LYS A O 1
ATOM 741 N N . GLU A 1 91 ? -9.071 5.024 -12.118 1.00 90.75 91 GLU A N 1
ATOM 742 C CA . GLU A 1 91 ? -9.168 5.089 -13.577 1.00 90.75 91 GLU A CA 1
ATOM 743 C C . GLU A 1 91 ? -8.078 4.246 -14.253 1.00 90.75 91 GLU A C 1
ATOM 745 O O . GLU A 1 91 ? -8.384 3.450 -15.137 1.00 90.75 91 GLU A O 1
ATOM 750 N N . THR A 1 92 ? -6.836 4.324 -13.772 1.00 91.56 92 THR A N 1
ATOM 751 C CA . THR A 1 92 ? -5.708 3.542 -14.309 1.00 91.56 92 THR A CA 1
ATOM 752 C C . THR A 1 92 ? -5.909 2.040 -14.106 1.00 91.56 92 THR A C 1
ATOM 754 O O . THR A 1 92 ? -5.666 1.256 -15.016 1.00 91.56 92 THR A O 1
ATOM 757 N N . VAL A 1 93 ? -6.419 1.611 -12.948 1.00 89.19 93 VAL A N 1
ATOM 758 C CA . VAL A 1 93 ? -6.723 0.192 -12.690 1.00 89.19 93 VAL A CA 1
ATOM 759 C C . VAL A 1 93 ? -7.858 -0.316 -13.592 1.00 89.19 93 VAL A C 1
ATOM 761 O O . VAL A 1 93 ? -7.822 -1.469 -14.012 1.00 89.19 93 VAL A O 1
ATOM 764 N N . LEU A 1 94 ? -8.842 0.528 -13.934 1.00 87.69 94 LEU A N 1
ATOM 765 C CA . LEU A 1 94 ? -9.936 0.162 -14.848 1.00 87.69 94 LEU A CA 1
ATOM 766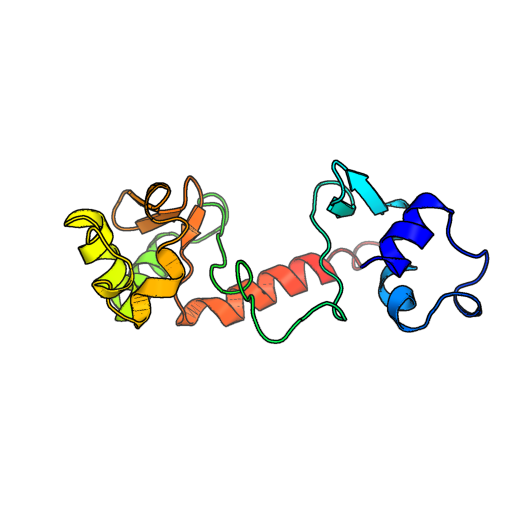 C C . LEU A 1 94 ? -9.520 0.148 -16.323 1.00 87.69 94 LEU A C 1
ATOM 768 O O . LEU A 1 94 ? -9.958 -0.728 -17.067 1.00 87.69 94 LEU A O 1
ATOM 772 N N . LEU A 1 95 ? -8.731 1.132 -16.757 1.00 90.50 95 LEU A N 1
ATOM 773 C CA . LEU A 1 95 ? -8.303 1.283 -18.153 1.00 90.50 95 LEU A CA 1
ATOM 774 C C . LEU A 1 95 ? -7.078 0.428 -18.497 1.00 90.50 95 LEU A C 1
ATOM 776 O O . LEU A 1 95 ? -6.848 0.130 -19.669 1.00 90.50 95 LEU A O 1
ATOM 780 N N . GLY A 1 96 ? -6.325 0.017 -17.480 1.00 87.69 96 GLY A N 1
ATOM 781 C CA . GLY A 1 96 ? -5.054 -0.674 -17.613 1.00 87.69 96 GLY A CA 1
ATOM 782 C C . GLY A 1 96 ? -3.863 0.263 -17.426 1.00 87.69 96 GLY A C 1
ATOM 783 O O . GLY A 1 96 ? -3.927 1.475 -17.638 1.00 87.69 96 GLY A O 1
ATOM 784 N N . TRP A 1 97 ? -2.749 -0.338 -17.020 1.00 90.88 97 TRP A N 1
ATOM 785 C CA . TRP A 1 97 ? -1.487 0.360 -16.825 1.00 90.88 97 TRP A CA 1
ATOM 786 C C . TRP A 1 97 ? -0.751 0.533 -18.161 1.00 90.88 97 TRP A C 1
ATOM 788 O O . TRP A 1 97 ? -0.817 -0.366 -19.002 1.00 90.88 97 TRP A O 1
ATOM 798 N N . PRO A 1 98 ? -0.015 1.643 -18.357 1.00 89.12 98 PRO A N 1
ATOM 799 C CA . PRO A 1 98 ? 0.957 1.762 -19.443 1.00 89.12 98 PRO A CA 1
ATOM 800 C C . PRO A 1 98 ? 1.987 0.626 -19.415 1.00 89.12 98 PRO A C 1
ATOM 802 O O . PRO A 1 98 ? 2.221 0.030 -18.367 1.00 89.12 98 PRO A O 1
ATOM 805 N N . ASP A 1 99 ? 2.670 0.367 -20.532 1.00 86.56 99 ASP A N 1
ATOM 806 C CA . ASP A 1 99 ? 3.673 -0.711 -20.610 1.00 86.56 99 ASP A CA 1
ATOM 807 C C . ASP A 1 99 ? 4.981 -0.368 -19.879 1.00 86.56 99 ASP A C 1
ATOM 809 O O . ASP A 1 99 ? 5.751 -1.256 -19.501 1.00 86.56 99 ASP A O 1
ATOM 813 N N . LYS A 1 100 ? 5.265 0.928 -19.687 1.00 80.75 100 LYS A N 1
ATOM 814 C CA . LYS A 1 100 ? 6.494 1.407 -19.040 1.00 80.75 100 LYS A CA 1
ATOM 815 C C . LYS A 1 100 ? 6.183 2.362 -17.900 1.00 80.75 100 LYS A C 1
ATOM 817 O O . LYS A 1 100 ? 5.399 3.289 -18.066 1.00 80.75 100 LYS A O 1
ATOM 822 N N . ILE A 1 101 ? 6.928 2.236 -16.800 1.00 81.62 101 ILE A N 1
ATOM 823 C CA . ILE A 1 101 ? 6.820 3.137 -15.642 1.00 81.62 101 ILE A CA 1
ATOM 824 C C . ILE A 1 101 ? 7.040 4.615 -16.006 1.00 81.62 101 ILE A C 1
ATOM 826 O O . ILE A 1 101 ? 6.416 5.496 -15.431 1.00 81.62 101 ILE A O 1
ATOM 830 N N . SER A 1 102 ? 7.874 4.904 -17.011 1.00 85.88 102 SER A N 1
ATOM 831 C CA . SER A 1 102 ? 8.117 6.270 -17.498 1.00 85.88 102 SER A CA 1
ATOM 832 C C . SER A 1 102 ? 6.897 6.924 -18.154 1.00 85.88 102 SER A C 1
ATOM 834 O O . SER A 1 102 ? 6.906 8.128 -18.383 1.00 85.88 102 SER A O 1
ATOM 836 N N . GLU A 1 103 ? 5.895 6.128 -18.523 1.00 85.88 103 GLU A N 1
ATOM 837 C CA . GLU A 1 103 ? 4.643 6.571 -19.144 1.00 85.88 103 GLU A CA 1
ATOM 838 C C . GLU A 1 103 ? 3.504 6.671 -18.108 1.00 85.88 103 GLU A C 1
ATOM 840 O O . GLU A 1 103 ? 2.414 7.134 -18.432 1.00 85.88 103 GLU A O 1
ATOM 845 N N . VAL A 1 104 ? 3.758 6.260 -16.860 1.00 86.88 104 VAL A N 1
ATOM 846 C CA . VAL A 1 104 ? 2.829 6.364 -15.727 1.00 86.88 104 VAL A CA 1
ATOM 847 C C . VAL A 1 104 ? 2.896 7.770 -15.141 1.00 86.88 104 VAL A C 1
ATOM 849 O O . VAL A 1 104 ? 3.990 8.322 -14.973 1.00 86.88 104 VAL A O 1
ATOM 852 N N . ASP A 1 105 ? 1.730 8.327 -14.796 1.00 87.75 105 ASP A N 1
ATOM 853 C CA . ASP A 1 105 ? 1.626 9.589 -14.053 1.00 87.75 105 ASP A CA 1
ATOM 854 C C . ASP A 1 105 ? 2.562 9.539 -12.826 1.00 87.75 105 ASP A C 1
ATOM 856 O O . ASP A 1 105 ? 2.507 8.555 -12.084 1.00 87.75 105 ASP A O 1
ATOM 860 N N . PRO A 1 106 ? 3.436 10.540 -12.604 1.00 84.12 106 PRO A N 1
ATOM 861 C CA . PRO A 1 106 ? 4.347 10.567 -11.460 1.00 84.12 106 PRO A CA 1
ATOM 862 C C . PRO A 1 106 ? 3.670 10.294 -10.113 1.00 84.12 106 PRO A C 1
ATOM 864 O O . PRO A 1 106 ? 4.250 9.595 -9.284 1.00 84.12 106 PRO A O 1
ATOM 867 N N . ASP A 1 107 ? 2.430 10.760 -9.931 1.00 83.50 107 ASP A N 1
ATOM 868 C CA . ASP A 1 107 ? 1.644 10.533 -8.711 1.00 83.50 107 ASP A CA 1
ATOM 869 C C . ASP A 1 107 ? 1.275 9.050 -8.517 1.00 83.50 107 ASP A C 1
ATOM 871 O O . ASP A 1 107 ? 0.956 8.620 -7.413 1.00 83.50 107 ASP A O 1
ATOM 875 N N . LEU A 1 108 ? 1.291 8.257 -9.593 1.00 83.88 108 LEU A N 1
ATOM 876 C CA . LEU A 1 108 ? 0.910 6.846 -9.609 1.00 83.88 108 LEU A CA 1
ATOM 877 C C . LEU A 1 108 ? 2.107 5.888 -9.687 1.00 83.88 108 LEU A C 1
ATOM 879 O O . LEU A 1 108 ? 1.932 4.670 -9.601 1.00 83.88 108 LEU A O 1
ATOM 883 N N . GLN A 1 109 ? 3.327 6.405 -9.846 1.00 81.88 109 GLN A N 1
ATOM 884 C CA . GLN A 1 109 ? 4.526 5.567 -9.948 1.00 81.88 109 GLN A CA 1
ATOM 885 C C . GLN A 1 109 ? 4.785 4.765 -8.667 1.00 81.88 109 GLN A C 1
ATOM 887 O O . GLN A 1 109 ? 5.287 3.645 -8.754 1.00 81.88 109 GLN A O 1
ATOM 892 N N . GLU A 1 110 ? 4.367 5.274 -7.501 1.00 77.25 110 GLU A N 1
ATOM 893 C CA . GLU A 1 110 ? 4.468 4.558 -6.218 1.00 77.25 110 GLU A CA 1
ATOM 894 C C . GLU A 1 110 ? 3.669 3.235 -6.201 1.00 77.25 110 GLU A C 1
ATOM 896 O O . GLU A 1 110 ? 4.002 2.321 -5.451 1.00 77.25 110 GLU A O 1
ATOM 901 N N . TYR A 1 111 ? 2.666 3.087 -7.075 1.00 81.25 111 TYR A N 1
ATOM 902 C CA . TYR A 1 111 ? 1.810 1.898 -7.167 1.00 81.25 111 TYR A CA 1
ATOM 903 C C . TYR A 1 111 ? 2.273 0.883 -8.214 1.00 81.25 111 TYR A C 1
ATOM 905 O O . TYR A 1 111 ? 1.757 -0.235 -8.282 1.00 81.25 111 TYR A O 1
ATOM 913 N N . TRP A 1 112 ? 3.249 1.252 -9.047 1.00 80.56 112 TRP A N 1
ATOM 914 C CA . TRP A 1 112 ? 3.661 0.463 -10.205 1.00 80.56 112 TRP A CA 1
ATOM 915 C C . TRP A 1 112 ? 4.120 -0.952 -9.837 1.00 80.56 112 TRP A C 1
ATOM 917 O O . TRP A 1 112 ? 3.791 -1.912 -10.538 1.00 80.56 112 TRP A O 1
ATOM 927 N N . ASN A 1 113 ? 4.858 -1.094 -8.732 1.00 77.50 113 ASN A N 1
ATOM 928 C CA . ASN A 1 113 ? 5.456 -2.367 -8.315 1.00 77.50 113 ASN A CA 1
ATOM 929 C C . ASN A 1 113 ? 4.418 -3.427 -7.924 1.00 77.50 113 ASN A C 1
ATOM 931 O O . ASN A 1 113 ? 4.720 -4.614 -7.990 1.00 77.50 113 ASN A O 1
ATOM 935 N N . PHE A 1 114 ? 3.203 -3.014 -7.564 1.00 77.06 114 PHE A N 1
ATOM 936 C CA . PHE A 1 114 ? 2.123 -3.907 -7.143 1.00 77.06 114 PHE A CA 1
ATOM 937 C C . PHE A 1 114 ? 0.841 -3.728 -7.959 1.00 77.06 114 PHE A C 1
ATOM 939 O O . PHE A 1 114 ? -0.230 -4.166 -7.545 1.00 77.06 114 PHE A O 1
ATOM 946 N N . ARG A 1 115 ? 0.935 -3.104 -9.135 1.00 84.62 115 ARG A N 1
ATOM 947 C CA . ARG A 1 115 ? -0.205 -2.832 -10.019 1.00 84.62 115 ARG A CA 1
ATOM 948 C C . ARG A 1 115 ? -1.047 -4.065 -10.361 1.00 84.62 115 ARG A C 1
ATOM 950 O O . ARG A 1 115 ? -2.262 -3.955 -10.460 1.00 84.62 115 ARG A O 1
ATOM 957 N N . ASP A 1 116 ? -0.406 -5.227 -10.479 1.00 81.38 116 ASP A N 1
ATOM 958 C CA . ASP A 1 116 ? -1.058 -6.506 -10.793 1.00 81.38 116 ASP A CA 1
ATOM 959 C C . ASP A 1 116 ? -1.852 -7.074 -9.598 1.00 81.38 116 ASP A C 1
ATOM 961 O O . ASP A 1 116 ? -2.676 -7.972 -9.757 1.00 81.38 116 ASP A O 1
ATOM 965 N N . GLU A 1 117 ? -1.625 -6.542 -8.395 1.00 83.19 117 GLU A N 1
ATOM 966 C CA . GLU A 1 117 ? -2.361 -6.880 -7.174 1.00 83.19 117 GLU A CA 1
ATOM 967 C C . GLU A 1 117 ? -3.526 -5.917 -6.899 1.00 83.19 117 GLU A C 1
ATOM 969 O O . GLU A 1 117 ? -4.272 -6.113 -5.933 1.00 83.19 117 GLU A O 1
ATOM 974 N N . LEU A 1 118 ? -3.675 -4.862 -7.711 1.00 84.94 118 LEU A N 1
ATOM 975 C CA . LEU A 1 118 ? -4.713 -3.856 -7.536 1.00 84.94 118 LEU A CA 1
ATOM 976 C C . LEU A 1 118 ? -6.010 -4.256 -8.218 1.00 84.94 118 LEU A C 1
ATOM 978 O O . LEU A 1 118 ? -6.038 -4.622 -9.391 1.00 84.94 118 LEU A O 1
ATOM 982 N N . CYS A 1 119 ? -7.113 -4.126 -7.490 1.00 85.00 119 CYS A N 1
ATOM 983 C CA . CYS A 1 119 ? -8.438 -4.370 -8.034 1.00 85.00 119 CYS A CA 1
ATOM 984 C C . CYS A 1 119 ? -9.464 -3.390 -7.470 1.00 85.00 119 CYS A C 1
ATOM 986 O O . CYS A 1 119 ? -9.247 -2.726 -6.454 1.00 85.00 119 CYS A O 1
ATOM 988 N N . ILE A 1 120 ? -10.599 -3.290 -8.160 1.00 84.81 120 ILE A N 1
ATOM 989 C CA . ILE A 1 120 ? -11.739 -2.503 -7.703 1.00 84.81 120 ILE A CA 1
ATOM 990 C C . ILE A 1 120 ? -12.888 -3.452 -7.396 1.00 84.81 120 ILE A C 1
ATOM 992 O O . ILE A 1 120 ? -13.324 -4.205 -8.265 1.00 84.81 120 ILE A O 1
ATOM 996 N N . CYS A 1 121 ? -13.394 -3.391 -6.167 1.00 81.06 121 CYS A N 1
ATOM 997 C CA . CYS A 1 121 ? -14.534 -4.181 -5.711 1.00 81.06 121 CYS A CA 1
ATOM 998 C C . CYS A 1 121 ? -15.558 -3.257 -5.042 1.00 81.06 121 CYS A C 1
ATOM 1000 O O . CYS A 1 121 ? -15.218 -2.499 -4.134 1.00 81.06 121 CYS A O 1
ATOM 1002 N N . ASP A 1 122 ? -16.802 -3.254 -5.525 1.00 78.06 122 ASP A N 1
ATOM 1003 C CA . ASP A 1 122 ? -17.895 -2.401 -5.019 1.00 78.06 122 ASP A CA 1
ATOM 1004 C C . ASP A 1 122 ? -17.560 -0.890 -4.935 1.00 78.06 122 ASP A C 1
ATOM 1006 O O . ASP A 1 122 ? -18.095 -0.132 -4.118 1.00 78.06 122 ASP A O 1
ATOM 1010 N N . GLY A 1 123 ? -16.663 -0.428 -5.815 1.00 75.62 123 GLY A N 1
ATOM 1011 C CA . GLY A 1 123 ? -16.173 0.955 -5.863 1.00 75.62 123 GLY A CA 1
ATOM 1012 C C . GLY A 1 123 ? -15.024 1.267 -4.895 1.00 75.62 123 GLY A C 1
ATOM 1013 O O . GLY A 1 123 ? -14.566 2.413 -4.849 1.00 75.62 123 GLY A O 1
ATOM 1014 N N . HIS A 1 124 ? -14.543 0.266 -4.159 1.00 76.69 124 HIS A N 1
ATOM 1015 C CA . HIS A 1 124 ? -13.363 0.349 -3.308 1.00 76.69 124 HIS A CA 1
ATOM 1016 C C . HIS A 1 124 ? -12.126 -0.065 -4.083 1.00 76.69 124 HIS A C 1
ATOM 1018 O O . HIS A 1 124 ? -12.163 -1.032 -4.841 1.00 76.69 124 HIS A O 1
ATOM 1024 N N . LEU A 1 125 ? -11.035 0.657 -3.859 1.00 81.81 125 LEU A N 1
ATOM 1025 C CA . LEU A 1 125 ? -9.737 0.300 -4.396 1.00 81.81 125 LEU A CA 1
ATOM 1026 C C . LEU A 1 125 ? -9.008 -0.594 -3.388 1.00 81.81 125 LEU A C 1
ATOM 1028 O O . LEU A 1 125 ? -8.853 -0.231 -2.219 1.00 81.81 125 LEU A O 1
ATOM 1032 N N . LEU A 1 126 ? -8.595 -1.768 -3.849 1.00 80.81 126 LEU A N 1
ATOM 1033 C CA . LEU A 1 126 ? -8.016 -2.822 -3.033 1.00 80.81 126 LEU A CA 1
ATOM 1034 C C . LEU A 1 126 ? -6.636 -3.210 -3.554 1.00 80.81 126 LEU A C 1
ATOM 1036 O O . LEU A 1 126 ? -6.397 -3.190 -4.760 1.00 80.81 126 LEU A O 1
ATOM 1040 N N . LYS A 1 127 ? -5.774 -3.646 -2.636 1.00 81.38 127 LYS A N 1
ATOM 1041 C CA . LYS A 1 127 ? -4.610 -4.486 -2.929 1.00 81.38 127 LYS A CA 1
ATOM 1042 C C . LYS A 1 127 ? -4.878 -5.858 -2.324 1.00 81.38 127 LYS A C 1
ATOM 1044 O O . LYS A 1 127 ? -4.979 -5.964 -1.099 1.00 81.38 127 LYS A O 1
ATOM 1049 N N . CYS A 1 128 ? -5.006 -6.888 -3.155 1.00 78.38 128 CYS A N 1
ATOM 1050 C CA . CYS A 1 128 ? -5.449 -8.219 -2.728 1.00 78.38 128 CYS A CA 1
ATOM 1051 C C . CYS A 1 128 ? -6.771 -8.162 -1.931 1.00 78.38 128 CYS A C 1
ATOM 1053 O O . CYS A 1 128 ? -7.832 -7.954 -2.513 1.00 78.38 128 CYS A O 1
ATOM 1055 N N . ASP A 1 129 ? -6.721 -8.332 -0.609 1.00 70.38 129 ASP A N 1
ATOM 1056 C CA . ASP A 1 129 ? -7.869 -8.366 0.304 1.00 70.38 129 ASP A CA 1
ATOM 1057 C C . ASP A 1 129 ? -7.983 -7.125 1.211 1.00 70.38 129 ASP A C 1
ATOM 1059 O O . ASP A 1 129 ? -8.767 -7.115 2.166 1.00 70.38 129 ASP A O 1
ATOM 1063 N N . ARG A 1 130 ? -7.212 -6.064 0.934 1.00 72.44 130 ARG A N 1
ATOM 1064 C CA . ARG A 1 130 ? -7.096 -4.892 1.816 1.00 72.44 130 ARG A CA 1
ATOM 1065 C C . ARG A 1 130 ? -7.423 -3.581 1.118 1.00 72.44 130 ARG A C 1
ATOM 1067 O O . ARG A 1 130 ? -7.035 -3.375 -0.029 1.00 72.44 130 ARG A O 1
ATOM 1074 N N . LE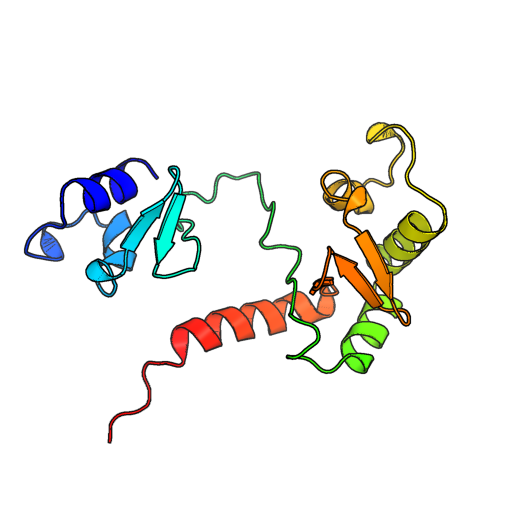U A 1 131 ? -8.083 -2.675 1.842 1.00 75.12 131 LEU A N 1
ATOM 1075 C CA . LEU A 1 131 ? -8.448 -1.341 1.353 1.00 75.12 131 LEU A CA 1
ATOM 1076 C C . LEU A 1 131 ? -7.233 -0.431 1.269 1.00 75.12 131 LEU A C 1
ATOM 1078 O O . LEU A 1 131 ? -6.511 -0.270 2.248 1.00 75.12 131 LEU A O 1
ATOM 1082 N N . ILE A 1 132 ? -7.063 0.227 0.125 1.00 78.50 132 ILE A N 1
ATOM 1083 C CA . ILE A 1 132 ? -6.143 1.355 0.012 1.00 78.50 132 ILE A CA 1
ATOM 1084 C C . ILE A 1 132 ? -6.689 2.520 0.845 1.00 78.50 132 ILE A C 1
ATOM 1086 O O . ILE A 1 132 ? -7.817 2.966 0.637 1.00 78.50 132 ILE A O 1
ATOM 1090 N N . THR A 1 133 ? -5.892 2.998 1.806 1.00 75.56 133 THR A N 1
ATOM 1091 C CA . THR A 1 133 ? -6.249 4.148 2.647 1.00 75.56 133 THR A CA 1
ATOM 1092 C C . THR A 1 133 ? -5.992 5.467 1.912 1.00 75.56 133 THR A C 1
ATOM 1094 O O . THR A 1 133 ? -4.836 5.753 1.577 1.00 75.56 133 THR A O 1
ATOM 1097 N N . PRO A 1 134 ? -7.033 6.301 1.717 1.00 74.75 134 PRO A N 1
ATOM 1098 C CA . PRO A 1 134 ? -6.901 7.669 1.220 1.00 74.75 134 PRO A CA 1
ATOM 1099 C C . PRO A 1 134 ? -5.941 8.489 2.067 1.00 74.75 134 PRO A C 1
ATOM 1101 O O . PRO A 1 134 ? -5.921 8.339 3.290 1.00 74.75 134 PRO A O 1
ATOM 1104 N N . SER A 1 135 ? -5.241 9.437 1.444 1.00 72.75 135 SER A N 1
ATOM 1105 C CA . SER A 1 135 ? -4.314 10.348 2.131 1.00 72.75 135 SER A CA 1
ATOM 1106 C C . SER A 1 135 ? -4.913 10.997 3.389 1.00 72.75 135 SER A C 1
ATOM 1108 O O . SER A 1 135 ? -4.264 11.034 4.433 1.00 72.75 135 SER A O 1
ATOM 1110 N N . ALA A 1 136 ? -6.181 11.417 3.323 1.00 73.12 136 ALA A N 1
ATOM 1111 C CA . ALA A 1 136 ? -6.917 12.042 4.424 1.00 73.12 136 ALA A CA 1
ATOM 1112 C C . ALA A 1 136 ? -7.114 11.136 5.653 1.00 73.12 136 ALA A C 1
ATOM 1114 O O . ALA A 1 136 ? -7.169 11.631 6.776 1.00 73.12 136 ALA A O 1
ATOM 1115 N N . LEU A 1 137 ? -7.210 9.821 5.447 1.00 72.62 137 LEU A N 1
ATOM 1116 C CA . LEU A 1 137 ? -7.399 8.840 6.516 1.00 72.62 137 LEU A CA 1
ATOM 1117 C C . LEU A 1 137 ? -6.064 8.276 7.018 1.00 72.62 137 LEU A C 1
ATOM 1119 O O . LEU A 1 137 ? -6.040 7.596 8.044 1.00 72.62 137 LEU A O 1
ATOM 1123 N N . ARG A 1 138 ? -4.941 8.576 6.346 1.00 71.88 138 ARG A N 1
ATOM 1124 C CA . ARG A 1 138 ? -3.628 8.053 6.744 1.00 71.88 138 ARG A CA 1
ATOM 1125 C C . ARG A 1 138 ? -3.244 8.428 8.182 1.00 71.88 138 ARG A C 1
ATOM 1127 O O . ARG A 1 138 ? -2.866 7.519 8.912 1.00 71.88 138 ARG A O 1
ATOM 1134 N N . PRO A 1 139 ? -3.388 9.686 8.646 1.00 64.81 139 PRO A N 1
ATOM 1135 C CA . PRO A 1 139 ? -3.033 10.038 10.022 1.00 64.81 139 PRO A CA 1
ATOM 1136 C C . PRO A 1 139 ? -3.846 9.259 11.063 1.00 64.81 139 PRO A C 1
ATOM 1138 O O . PRO A 1 139 ? -3.277 8.704 11.995 1.00 64.81 139 PRO A O 1
ATOM 1141 N N . GLU A 1 140 ? -5.162 9.138 10.861 1.00 67.44 140 GLU A N 1
ATOM 1142 C CA . GLU A 1 140 ? -6.036 8.380 11.765 1.00 67.44 140 GLU A CA 1
ATOM 1143 C C . GLU A 1 140 ? -5.661 6.894 11.796 1.00 67.44 140 GLU A C 1
ATOM 1145 O O . GLU A 1 140 ? -5.618 6.2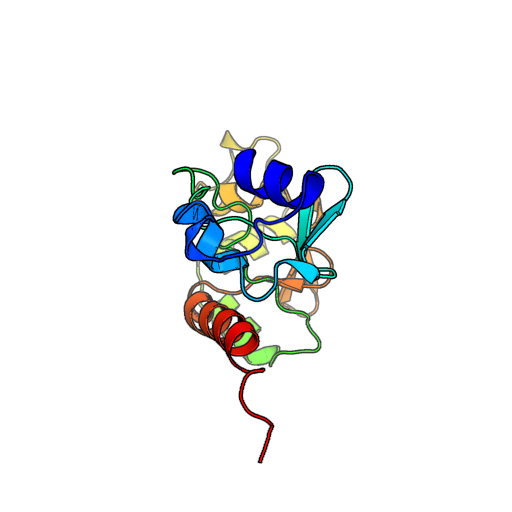82 12.861 1.00 67.44 140 GLU A O 1
ATOM 1150 N N . MET A 1 141 ? -5.381 6.300 10.635 1.00 68.44 141 MET A N 1
ATOM 1151 C CA . MET A 1 141 ? -5.028 4.884 10.544 1.00 68.44 141 MET A CA 1
ATOM 1152 C C . MET A 1 141 ? -3.642 4.607 11.137 1.00 68.44 141 MET A C 1
ATOM 1154 O O . MET A 1 141 ? -3.465 3.600 11.821 1.00 68.44 141 MET A O 1
ATOM 1158 N N . VAL A 1 142 ? -2.685 5.522 10.958 1.00 61.16 142 VAL A N 1
ATOM 1159 C CA . VAL A 1 142 ? -1.386 5.494 11.648 1.00 61.16 142 VAL A CA 1
ATOM 1160 C C . VAL A 1 142 ? -1.590 5.562 13.163 1.00 61.16 142 VAL A C 1
ATOM 1162 O O . VAL A 1 142 ? -1.048 4.731 13.891 1.00 61.16 142 VAL A O 1
ATOM 1165 N N . ASP A 1 143 ? -2.437 6.470 13.648 1.00 60.00 143 ASP A N 1
ATOM 1166 C CA . ASP A 1 143 ? -2.755 6.595 15.073 1.00 60.00 143 ASP A CA 1
ATOM 1167 C C . ASP A 1 143 ? -3.492 5.367 15.623 1.00 60.00 143 ASP A C 1
ATOM 1169 O O . ASP A 1 143 ? -3.231 4.941 16.748 1.00 60.00 143 ASP A O 1
ATOM 1173 N N . LYS A 1 144 ? -4.386 4.740 14.852 1.00 60.16 144 LYS A N 1
ATOM 1174 C CA . LYS A 1 144 ? -5.041 3.469 15.210 1.00 60.16 144 LYS A CA 1
ATOM 1175 C C . LYS A 1 144 ? -4.041 2.325 15.312 1.00 60.16 144 LYS A C 1
ATOM 1177 O O . LYS A 1 144 ? -4.117 1.533 16.250 1.00 60.16 144 LYS A O 1
ATOM 1182 N N . ILE A 1 145 ? -3.081 2.249 14.393 1.00 55.72 145 ILE A N 1
ATOM 1183 C CA . ILE A 1 145 ? -2.001 1.262 14.458 1.00 55.72 145 ILE A CA 1
ATOM 1184 C C . ILE A 1 145 ? -1.166 1.526 15.713 1.00 55.72 145 ILE A C 1
ATOM 1186 O O . ILE A 1 145 ? -1.050 0.644 16.564 1.00 55.72 145 ILE A O 1
ATOM 1190 N N . HIS A 1 146 ? -0.679 2.751 15.907 1.00 51.97 146 HIS A N 1
ATOM 1191 C CA . HIS A 1 146 ? 0.108 3.118 17.085 1.00 51.97 146 HIS A CA 1
ATOM 1192 C C . HIS A 1 146 ? -0.650 2.899 18.403 1.00 51.97 146 HIS A C 1
ATOM 1194 O O . HIS A 1 146 ? -0.087 2.361 19.353 1.00 51.97 146 HIS A O 1
ATOM 1200 N N . SER A 1 147 ? -1.936 3.238 18.473 1.00 44.06 147 SER A N 1
ATOM 1201 C CA . SER A 1 147 ? -2.765 3.036 19.668 1.00 44.06 147 SER A CA 1
ATOM 1202 C C . SER A 1 147 ? -3.133 1.572 19.904 1.00 44.06 147 SER A C 1
ATOM 1204 O O . SER A 1 147 ? -3.181 1.154 21.056 1.00 44.06 147 SER A O 1
ATOM 1206 N N . SER A 1 148 ? -3.315 0.755 18.862 1.00 43.94 148 SER A N 1
ATOM 1207 C CA . SER A 1 148 ? -3.445 -0.703 18.996 1.00 43.94 148 SER A CA 1
ATOM 1208 C C . SER A 1 148 ? -2.156 -1.333 19.536 1.00 43.94 148 SER A C 1
ATOM 1210 O O . SER A 1 148 ? -2.215 -2.260 20.345 1.00 43.94 148 SER A O 1
ATOM 1212 N N . HIS A 1 149 ? -0.996 -0.792 19.156 1.00 44.97 149 HIS A N 1
ATOM 1213 C CA . HIS A 1 149 ? 0.308 -1.188 19.689 1.00 44.97 149 HIS A CA 1
ATOM 1214 C C . HIS A 1 149 ? 0.557 -0.697 21.129 1.00 44.97 149 HIS A C 1
ATOM 1216 O O . HIS A 1 149 ? 1.214 -1.398 21.895 1.00 44.97 149 HIS A O 1
ATOM 1222 N N . LEU A 1 150 ? 0.006 0.457 21.521 1.00 39.34 150 LEU A N 1
ATOM 1223 C CA . LEU A 1 150 ? 0.134 1.038 22.869 1.00 39.34 150 LEU A CA 1
ATOM 1224 C C . LEU A 1 150 ? -0.990 0.612 23.841 1.00 39.34 150 LEU A C 1
ATOM 1226 O O . LEU A 1 150 ? -0.885 0.808 25.050 1.00 39.34 150 LEU A O 1
ATOM 1230 N N . GLY A 1 151 ? -2.083 0.039 23.334 1.00 41.56 151 GLY A N 1
ATOM 1231 C CA . GLY A 1 151 ? -3.339 -0.170 24.061 1.00 41.56 151 GLY A CA 1
ATOM 1232 C C . GLY A 1 151 ? -3.473 -1.484 24.834 1.00 41.56 151 GLY A C 1
ATOM 1233 O O . GLY A 1 151 ? -4.479 -1.668 25.515 1.00 41.56 151 GLY A O 1
ATOM 1234 N N . MET A 1 152 ? -2.489 -2.386 24.785 1.00 39.31 152 MET A N 1
ATOM 1235 C CA . MET A 1 152 ? -2.493 -3.610 25.607 1.00 39.31 152 MET A CA 1
ATOM 1236 C C . MET A 1 152 ? -1.754 -3.471 26.950 1.00 39.31 152 MET A C 1
ATOM 1238 O O . MET A 1 152 ? -1.506 -4.472 27.609 1.00 39.31 152 MET A O 1
ATOM 1242 N N . GLU A 1 153 ? -1.471 -2.251 27.417 1.00 40.88 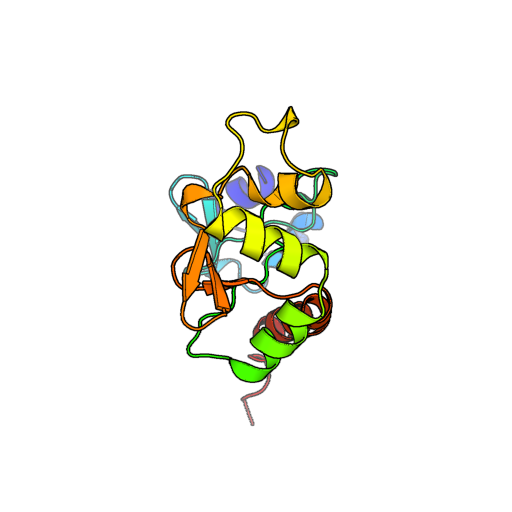153 GLU A N 1
ATOM 1243 C CA . GLU A 1 153 ? -1.001 -2.002 28.795 1.00 40.88 153 GLU A CA 1
ATOM 1244 C C . GLU A 1 153 ? -2.072 -1.390 29.714 1.00 40.88 153 GLU A C 1
ATOM 1246 O O . GLU A 1 153 ? -1.760 -0.682 30.669 1.00 40.88 153 GLU A O 1
ATOM 1251 N N . LYS A 1 154 ? -3.363 -1.654 29.481 1.00 38.22 154 LYS A N 1
ATOM 1252 C CA . LYS A 1 154 ? -4.401 -1.320 30.474 1.00 38.22 154 LYS A CA 1
ATOM 1253 C C . LYS A 1 154 ? -5.476 -2.384 30.582 1.00 38.22 154 LYS A C 1
ATOM 1255 O O . LYS A 1 154 ? -6.617 -2.160 30.202 1.00 38.22 154 LYS A O 1
ATOM 1260 N N . CYS A 1 155 ? -5.111 -3.514 31.171 1.00 41.53 155 CYS A N 1
ATOM 1261 C CA . CYS A 1 155 ? -6.040 -4.337 31.940 1.00 41.53 155 CYS A CA 1
ATOM 1262 C C . CYS A 1 155 ? -5.263 -5.139 32.984 1.00 41.53 155 CYS A C 1
ATOM 1264 O O . CYS A 1 155 ? -4.994 -6.307 32.753 1.00 41.53 155 CYS A O 1
ATOM 1266 N N . LEU A 1 156 ? -4.947 -4.534 34.131 1.00 35.28 156 LEU A N 1
ATOM 1267 C CA . LEU A 1 156 ? -4.981 -5.223 35.423 1.00 35.28 156 LEU A CA 1
ATOM 1268 C C . LEU A 1 156 ? -5.403 -4.206 36.496 1.00 35.28 156 LEU A C 1
ATOM 1270 O O . LEU A 1 156 ? -4.944 -3.065 36.488 1.00 35.28 156 LEU A O 1
ATOM 1274 N N . ASN A 1 157 ? -6.361 -4.645 37.316 1.00 32.12 157 ASN A N 1
ATOM 1275 C CA . ASN A 1 157 ? -7.023 -3.931 38.412 1.00 32.12 157 ASN A CA 1
ATOM 1276 C C . ASN A 1 157 ? -6.068 -3.421 39.495 1.00 32.12 157 ASN A C 1
ATOM 1278 O O . ASN A 1 157 ? -5.048 -4.102 39.743 1.00 32.12 157 ASN A O 1
#

Sequence (157 aa):
MAKLKETVLLGWPDKISEVDPDLQEYWNFRDELCICDGHLLKGDRLITPSALRPEMSEEFEVHLLVPISQEKPEEFKRELDRDPIMAKLKETVLLGWPDKISEVDPDLQEYWNFRDELCICDGHLLKCDRLITPSALRPEMVDKIHSSHLGMEKCLN

Radius of gyration: 19.48 Å; chains: 1; bounding box: 43×30×59 Å

Secondary structure (DSSP, 8-state):
-HHHHHHHHH---SSGGGS-GGGGGGGGGGGGEEEETTEEEETTEEP--GGG--SS--TTTSS--EEGGGS-HHHHHHHHHH-HHHHHHHHHHHH---SSGGGS-GGGGGGGGGGGGEEEETTEEEETTEEPPPGGGHHHHHHHHHHHHHTTS----

Organism: Paramuricea clavata (NCBI:txid317549)

pLDDT: mean 71.6, std 16.46, range [32.12, 91.56]